Protein AF-A0A8S2X6H7-F1 (afdb_monomer_lite)

Foldseek 3Di:
DQVLLVCQLVVVDDLPDPVNVVVLVVLVVLVVPVVSNVVVLVPDDPSSNVSNVVSNVPDDD

Sequence (61 aa):
IKLFADAFAKSSIEVNSVVGQRMILILKHVQTIPSIFQTCMNVLTNEERQALANALNTSTP

Structure (mmCIF, N/CA/C/O backbone):
data_AF-A0A8S2X6H7-F1
#
_entry.id   AF-A0A8S2X6H7-F1
#
loop_
_atom_site.group_PDB
_atom_site.id
_atom_site.type_symbol
_atom_site.label_atom_id
_atom_site.label_alt_id
_atom_site.label_comp_id
_atom_site.label_asym_id
_atom_site.label_entity_id
_atom_site.label_seq_id
_atom_site.pdbx_PDB_ins_code
_atom_site.Cartn_x
_atom_site.Cartn_y
_atom_site.Cartn_z
_atom_site.occupancy
_atom_site.B_iso_or_equiv
_atom_site.auth_seq_id
_atom_site.auth_comp_id
_atom_site.auth_asym_id
_atom_site.auth_atom_id
_atom_site.pdbx_PDB_model_num
ATOM 1 N N . ILE A 1 1 ? -5.708 5.548 -4.299 1.00 88.00 1 ILE A N 1
ATOM 2 C CA . ILE A 1 1 ? -4.932 5.420 -3.037 1.00 88.00 1 ILE A CA 1
ATOM 3 C C . ILE A 1 1 ? -5.790 4.873 -1.897 1.00 88.00 1 ILE A C 1
ATOM 5 O O . ILE A 1 1 ? -5.462 3.793 -1.436 1.00 88.00 1 ILE A O 1
ATOM 9 N N . LYS A 1 2 ? -6.900 5.523 -1.505 1.00 92.38 2 LYS A N 1
ATOM 10 C CA . LYS A 1 2 ? -7.812 5.050 -0.436 1.00 92.38 2 LYS A CA 1
ATOM 11 C C . LYS A 1 2 ? -8.168 3.562 -0.514 1.00 92.38 2 LYS A C 1
ATOM 13 O O . LYS A 1 2 ? -7.929 2.841 0.439 1.00 92.38 2 LYS A O 1
ATOM 18 N N . LEU A 1 3 ? -8.641 3.099 -1.673 1.00 93.19 3 LEU A N 1
ATOM 19 C CA . LEU A 1 3 ? -8.968 1.685 -1.894 1.00 93.19 3 LEU A CA 1
ATOM 20 C C . LEU A 1 3 ? -7.786 0.741 -1.609 1.00 93.19 3 LEU A C 1
ATOM 22 O O . LEU A 1 3 ? -7.969 -0.318 -1.026 1.00 93.19 3 LEU A O 1
ATOM 26 N N . PHE A 1 4 ? -6.574 1.119 -2.021 1.00 93.69 4 PHE A N 1
ATOM 27 C CA . PHE A 1 4 ? -5.383 0.284 -1.834 1.00 93.69 4 PHE A CA 1
ATOM 28 C C . PHE A 1 4 ? -4.931 0.296 -0.374 1.00 93.69 4 PHE A C 1
ATOM 30 O O . PHE A 1 4 ? -4.604 -0.748 0.174 1.00 93.69 4 PHE A O 1
ATOM 37 N N . ALA A 1 5 ? -4.959 1.466 0.268 1.00 93.88 5 ALA A N 1
ATOM 38 C CA . ALA A 1 5 ? -4.619 1.608 1.676 1.00 93.88 5 ALA A CA 1
ATOM 39 C C . ALA A 1 5 ? -5.589 0.826 2.582 1.00 93.88 5 ALA A C 1
ATOM 41 O O . ALA A 1 5 ? -5.135 0.132 3.486 1.00 93.88 5 ALA A O 1
ATOM 42 N N . ASP A 1 6 ? -6.895 0.864 2.291 1.00 95.88 6 ASP A N 1
ATOM 43 C CA . ASP A 1 6 ? -7.915 0.062 2.984 1.00 95.88 6 ASP A CA 1
ATOM 44 C C . ASP A 1 6 ? -7.698 -1.444 2.768 1.00 95.88 6 ASP A C 1
ATOM 46 O O . ASP A 1 6 ? -7.729 -2.221 3.720 1.00 95.88 6 ASP A O 1
ATOM 50 N N . ALA A 1 7 ? -7.401 -1.863 1.532 1.00 94.31 7 ALA A N 1
ATOM 51 C CA . ALA A 1 7 ? -7.127 -3.266 1.221 1.00 94.31 7 ALA A CA 1
ATOM 52 C C . ALA A 1 7 ? -5.885 -3.805 1.952 1.00 94.31 7 ALA A C 1
ATOM 54 O O . ALA A 1 7 ? -5.915 -4.937 2.437 1.00 94.31 7 ALA A O 1
ATOM 55 N N . PHE A 1 8 ? -4.821 -3.003 2.075 1.00 94.31 8 PHE A N 1
ATOM 56 C CA . PHE A 1 8 ? -3.648 -3.367 2.873 1.00 94.31 8 PHE A CA 1
ATOM 57 C C . PHE A 1 8 ? -3.954 -3.367 4.375 1.00 94.31 8 PHE A C 1
ATOM 59 O O . PHE A 1 8 ? -3.559 -4.300 5.071 1.00 94.31 8 PHE A O 1
ATOM 66 N N . ALA A 1 9 ? -4.689 -2.369 4.876 1.00 95.00 9 ALA A N 1
ATOM 67 C CA . ALA A 1 9 ? -5.047 -2.267 6.292 1.00 95.00 9 ALA A CA 1
ATOM 68 C C . ALA A 1 9 ? -5.922 -3.438 6.765 1.00 95.00 9 ALA A C 1
ATOM 70 O O . ALA A 1 9 ? -5.747 -3.927 7.877 1.00 95.00 9 ALA A O 1
ATOM 71 N N . LYS A 1 10 ? -6.823 -3.925 5.905 1.00 94.81 10 LYS A N 1
ATOM 72 C CA . LYS A 1 10 ? -7.681 -5.090 6.175 1.00 94.81 10 LYS A CA 1
ATOM 73 C C . LYS A 1 10 ? -7.028 -6.430 5.840 1.00 94.81 10 LYS A C 1
ATOM 75 O O . LYS A 1 10 ? -7.673 -7.462 5.989 1.00 94.81 10 LYS A O 1
ATOM 80 N N . SER A 1 11 ? -5.787 -6.419 5.349 1.00 90.19 11 SER A N 1
ATOM 81 C CA . SER A 1 11 ? -5.091 -7.615 4.856 1.00 90.19 11 SER A CA 1
ATOM 82 C C . SER A 1 11 ? -5.864 -8.377 3.765 1.00 90.19 11 SER A C 1
ATOM 84 O O . SER A 1 11 ? -5.623 -9.558 3.541 1.00 90.19 11 SER A O 1
ATOM 86 N N . SER A 1 12 ? -6.763 -7.699 3.041 1.00 91.94 12 SER A N 1
ATOM 87 C CA . SER A 1 12 ? -7.486 -8.264 1.893 1.00 91.94 12 SER A CA 1
ATOM 88 C C . SER A 1 12 ? -6.560 -8.520 0.703 1.00 91.94 12 SER A C 1
ATOM 90 O O . SER A 1 12 ? -6.888 -9.300 -0.189 1.00 91.94 12 SER A O 1
ATOM 92 N N . ILE A 1 13 ? -5.420 -7.824 0.663 1.00 91.50 13 ILE A N 1
ATOM 93 C CA . ILE A 1 13 ? -4.353 -8.012 -0.315 1.00 91.50 13 ILE A CA 1
ATOM 94 C C . ILE A 1 13 ? -3.032 -8.075 0.440 1.00 91.50 13 ILE A C 1
ATOM 96 O O . ILE A 1 13 ? -2.660 -7.142 1.151 1.00 91.50 13 ILE A O 1
ATOM 100 N N . GLU A 1 14 ? -2.296 -9.163 0.245 1.00 92.31 14 GLU A N 1
ATOM 101 C CA . GLU A 1 14 ? -0.949 -9.292 0.786 1.00 92.31 14 GLU A CA 1
ATOM 102 C C . GLU A 1 14 ? 0.041 -8.457 -0.028 1.00 92.31 14 GLU A C 1
ATOM 104 O O . GLU A 1 14 ? 0.046 -8.501 -1.262 1.00 92.31 14 GLU A O 1
ATOM 109 N N . VAL A 1 15 ? 0.934 -7.749 0.664 1.00 91.31 15 VAL A N 1
ATOM 110 C CA . VAL A 1 15 ? 1.999 -6.920 0.069 1.00 91.31 15 VAL A CA 1
ATOM 111 C C . VAL A 1 15 ? 2.845 -7.712 -0.934 1.00 91.31 15 VAL A C 1
ATOM 113 O O . VAL A 1 15 ? 3.158 -7.216 -2.013 1.00 91.31 15 VAL A O 1
ATOM 116 N N . ASN A 1 16 ? 3.177 -8.962 -0.607 1.00 90.12 16 ASN A N 1
ATOM 11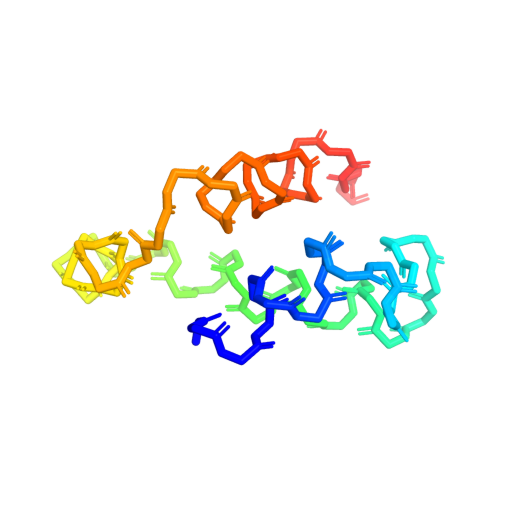7 C CA . ASN A 1 16 ? 4.056 -9.812 -1.416 1.00 90.12 16 ASN A CA 1
ATOM 118 C C . ASN A 1 16 ? 3.320 -10.595 -2.512 1.00 90.12 16 ASN A C 1
ATOM 120 O O . ASN A 1 16 ? 3.953 -11.293 -3.301 1.00 90.12 16 ASN A O 1
ATOM 124 N N . SER A 1 17 ? 1.994 -10.472 -2.596 1.00 93.38 17 SER A N 1
ATOM 125 C CA . SER A 1 17 ? 1.240 -11.053 -3.704 1.00 93.38 17 SER A CA 1
ATOM 126 C C . SER A 1 17 ? 1.527 -10.310 -5.013 1.00 93.38 17 SER A C 1
ATOM 128 O O . SER A 1 17 ? 1.851 -9.121 -5.019 1.00 93.38 17 SER A O 1
ATOM 130 N N . VAL A 1 18 ? 1.332 -10.981 -6.154 1.00 92.81 18 VAL A N 1
ATOM 131 C CA . VAL A 1 18 ? 1.473 -10.361 -7.487 1.00 92.81 18 VAL A CA 1
ATOM 132 C C . VAL A 1 18 ? 0.599 -9.108 -7.618 1.00 92.81 18 VAL A C 1
ATOM 134 O O . VAL A 1 18 ? 1.020 -8.101 -8.188 1.00 92.81 18 VAL A O 1
ATOM 137 N N . VAL A 1 19 ? -0.621 -9.155 -7.078 1.00 93.38 19 VAL A N 1
ATOM 138 C CA . VAL A 1 19 ? -1.556 -8.022 -7.094 1.00 93.38 19 VAL A CA 1
ATOM 139 C C . VAL A 1 19 ? -1.069 -6.902 -6.174 1.00 93.38 19 VAL A C 1
ATOM 141 O O . VAL A 1 19 ? -1.063 -5.744 -6.592 1.00 93.38 19 VAL A O 1
ATOM 144 N N . GLY A 1 20 ? -0.601 -7.236 -4.968 1.00 93.88 20 GLY A N 1
ATOM 145 C CA . GLY A 1 20 ? -0.036 -6.279 -4.015 1.00 93.88 20 GLY A CA 1
ATOM 146 C C . GLY A 1 20 ? 1.155 -5.517 -4.593 1.00 93.88 20 GLY A C 1
ATOM 147 O O . GLY A 1 20 ? 1.157 -4.288 -4.585 1.00 93.88 20 GLY A O 1
ATOM 148 N N . GLN A 1 21 ? 2.104 -6.220 -5.212 1.00 94.12 21 GLN A N 1
ATOM 149 C CA . GLN A 1 21 ? 3.264 -5.602 -5.864 1.00 94.12 21 GLN A CA 1
ATOM 150 C C . GLN A 1 21 ? 2.861 -4.674 -7.021 1.00 94.12 21 GLN A C 1
ATOM 152 O O . GLN A 1 21 ? 3.378 -3.562 -7.137 1.00 94.12 21 GLN A O 1
ATOM 157 N N . ARG A 1 22 ? 1.871 -5.062 -7.840 1.00 93.38 22 ARG A N 1
ATOM 158 C CA . ARG A 1 22 ? 1.323 -4.185 -8.895 1.00 93.38 22 ARG A CA 1
ATOM 159 C C . ARG A 1 22 ? 0.676 -2.925 -8.323 1.00 93.38 22 ARG A C 1
ATOM 161 O O . ARG A 1 22 ? 0.885 -1.838 -8.857 1.00 93.38 22 ARG A O 1
ATOM 168 N N . MET A 1 23 ? -0.083 -3.048 -7.235 1.00 93.81 23 MET A N 1
ATOM 169 C CA . MET A 1 23 ? -0.660 -1.892 -6.544 1.00 93.81 23 MET A CA 1
ATOM 170 C C . MET A 1 23 ? 0.424 -0.969 -5.990 1.00 93.81 23 MET A C 1
ATOM 172 O O . MET A 1 23 ? 0.317 0.248 -6.126 1.00 93.81 23 MET A O 1
ATOM 176 N N . ILE A 1 24 ? 1.484 -1.533 -5.412 1.00 93.88 24 ILE A N 1
ATOM 177 C CA . ILE A 1 24 ? 2.609 -0.767 -4.875 1.00 93.88 24 ILE A CA 1
ATOM 178 C C . ILE A 1 24 ? 3.351 -0.013 -5.983 1.00 93.88 24 ILE A C 1
ATOM 180 O O . ILE A 1 24 ? 3.673 1.157 -5.795 1.00 93.88 24 ILE A O 1
ATOM 184 N N . LEU A 1 25 ? 3.546 -0.608 -7.163 1.00 93.44 25 LEU A N 1
ATOM 185 C CA . LEU A 1 25 ? 4.122 0.096 -8.318 1.00 93.44 25 LEU A CA 1
ATOM 186 C C . LEU A 1 25 ? 3.287 1.315 -8.733 1.00 93.44 25 LEU A C 1
ATOM 188 O O . LEU A 1 25 ? 3.839 2.390 -8.972 1.00 93.44 25 LEU A O 1
ATOM 192 N N . ILE A 1 26 ? 1.957 1.184 -8.758 1.00 92.81 26 ILE A N 1
ATOM 193 C CA . ILE A 1 26 ? 1.056 2.313 -9.035 1.00 92.81 26 ILE A CA 1
ATOM 194 C C . ILE A 1 26 ? 1.215 3.393 -7.957 1.00 92.81 26 ILE A C 1
ATOM 196 O O . ILE A 1 26 ? 1.299 4.577 -8.276 1.00 92.81 26 ILE A O 1
ATOM 200 N N . LEU A 1 27 ? 1.289 3.002 -6.683 1.00 92.31 27 LEU A N 1
ATOM 201 C CA . LEU A 1 27 ? 1.476 3.935 -5.570 1.00 92.31 27 LEU A CA 1
ATOM 202 C C . LEU A 1 27 ? 2.815 4.679 -5.660 1.00 92.31 27 LEU A C 1
ATOM 204 O O . LEU A 1 27 ? 2.823 5.900 -5.507 1.00 92.31 27 LEU A O 1
ATOM 208 N N . LYS A 1 28 ? 3.909 3.980 -5.988 1.00 91.75 28 LYS A N 1
ATOM 209 C CA . LYS A 1 28 ? 5.230 4.577 -6.247 1.00 91.75 28 LYS A CA 1
ATOM 210 C C . LYS A 1 28 ? 5.181 5.573 -7.405 1.00 91.75 28 LYS A C 1
ATOM 212 O O . LYS A 1 28 ? 5.791 6.633 -7.325 1.00 91.75 28 LYS A O 1
ATOM 217 N N . HIS A 1 29 ? 4.409 5.288 -8.454 1.00 91.38 29 HIS A N 1
ATOM 218 C CA . HIS A 1 29 ? 4.212 6.246 -9.539 1.00 91.38 29 HIS A CA 1
ATOM 219 C C . HIS A 1 29 ? 3.456 7.496 -9.066 1.00 91.38 29 HIS A C 1
ATOM 221 O O . HIS A 1 29 ? 3.883 8.610 -9.352 1.00 91.38 29 HIS A O 1
ATOM 227 N N . VAL A 1 30 ? 2.389 7.349 -8.274 1.00 90.19 30 VAL A N 1
ATOM 228 C CA . VAL A 1 30 ? 1.656 8.508 -7.729 1.00 90.19 30 VAL A CA 1
ATOM 229 C C . VAL A 1 30 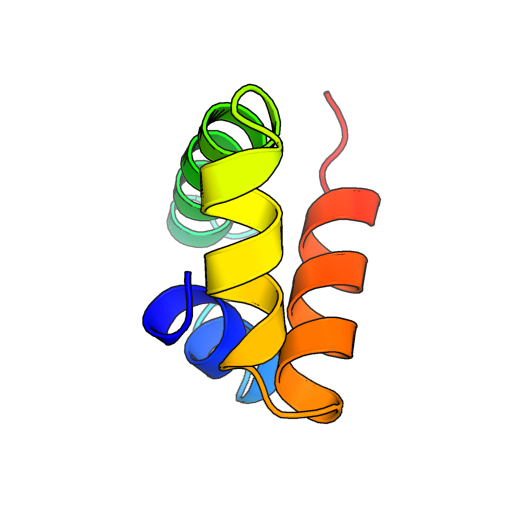? 2.524 9.344 -6.778 1.00 90.19 30 VAL A C 1
ATOM 231 O O . VAL A 1 30 ? 2.386 10.565 -6.762 1.00 90.19 30 VAL A O 1
ATOM 234 N N . GLN A 1 31 ? 3.465 8.734 -6.044 1.00 90.75 31 GLN A N 1
ATOM 235 C CA . GLN A 1 31 ? 4.439 9.461 -5.214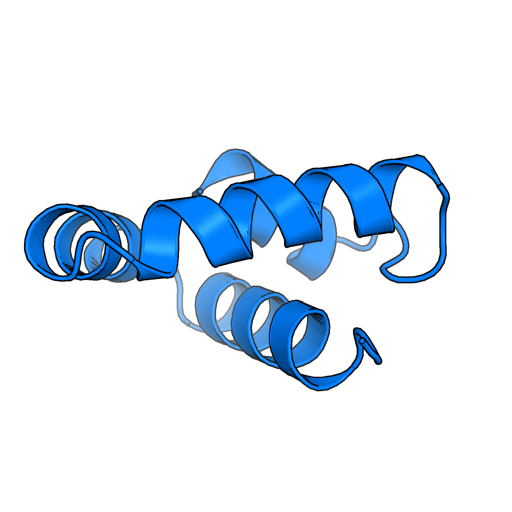 1.00 90.75 31 GLN A CA 1
ATOM 236 C C . GLN A 1 31 ? 5.315 10.437 -6.012 1.00 90.75 31 GLN A C 1
ATOM 238 O O . GLN A 1 31 ? 5.789 11.420 -5.446 1.00 90.75 31 GLN A O 1
ATOM 243 N N . THR A 1 32 ? 5.494 10.219 -7.320 1.00 93.75 32 THR A N 1
ATOM 244 C CA . THR A 1 32 ? 6.237 11.148 -8.191 1.00 93.75 32 THR A CA 1
ATOM 245 C C . THR A 1 32 ? 5.509 12.475 -8.430 1.00 93.75 32 THR A C 1
ATOM 247 O O . THR A 1 32 ? 6.112 13.412 -8.948 1.00 93.75 32 THR A O 1
ATOM 250 N N . ILE A 1 33 ? 4.238 12.586 -8.018 1.00 94.62 33 ILE A N 1
ATOM 251 C CA . ILE A 1 33 ? 3.432 13.809 -8.092 1.00 94.62 33 ILE A CA 1
ATOM 252 C C . ILE A 1 33 ? 3.060 14.245 -6.660 1.00 94.62 33 ILE A C 1
ATOM 254 O O . ILE A 1 33 ? 2.004 13.856 -6.148 1.00 94.62 33 ILE A O 1
ATOM 258 N N . PRO A 1 34 ? 3.895 15.067 -5.988 1.00 90.62 34 PRO A N 1
ATOM 259 C CA . PRO A 1 34 ? 3.765 15.339 -4.553 1.00 90.62 34 PRO A CA 1
ATOM 260 C C . PRO A 1 34 ? 2.421 15.942 -4.137 1.00 90.62 34 PRO A C 1
ATOM 262 O O . PRO A 1 34 ? 1.877 15.574 -3.099 1.00 90.62 34 PRO A O 1
ATOM 265 N N . SER A 1 35 ? 1.855 16.836 -4.953 1.00 94.44 35 SER A N 1
ATOM 266 C CA . SER A 1 35 ? 0.565 17.47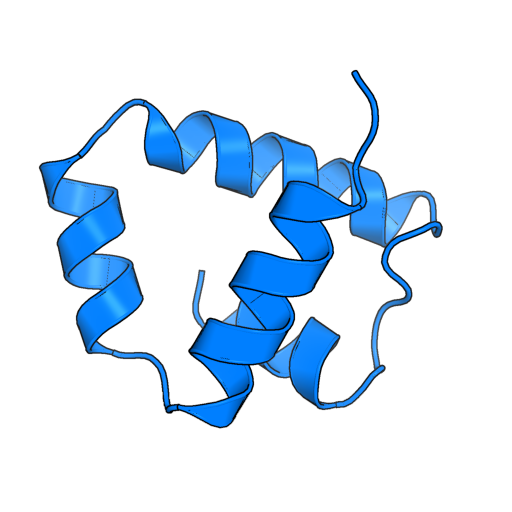7 -4.672 1.00 94.44 35 SER A CA 1
ATOM 267 C C . SER A 1 35 ? -0.579 16.461 -4.630 1.00 94.44 35 SER A C 1
ATOM 269 O O . SER A 1 35 ? -1.338 16.423 -3.664 1.00 94.44 35 SER A O 1
ATOM 271 N N . ILE A 1 36 ? -0.661 15.586 -5.637 1.00 90.69 36 ILE A N 1
ATOM 272 C CA . ILE A 1 36 ? -1.678 14.530 -5.718 1.00 90.69 36 ILE A CA 1
ATOM 273 C C . ILE A 1 36 ? -1.477 13.514 -4.596 1.00 90.69 36 ILE A C 1
ATOM 275 O O . ILE A 1 36 ? -2.450 13.101 -3.958 1.00 90.69 36 ILE A O 1
ATOM 279 N N . PHE A 1 37 ? -0.228 13.126 -4.334 1.00 92.12 37 PHE A N 1
ATOM 280 C CA . PHE A 1 37 ? 0.086 12.191 -3.263 1.00 92.12 37 PHE A CA 1
ATOM 281 C C . PHE A 1 37 ? -0.351 12.745 -1.903 1.00 92.12 37 PHE A C 1
ATOM 283 O O . PHE A 1 37 ? -1.077 12.064 -1.180 1.00 92.12 37 PHE A O 1
ATOM 290 N N . GLN A 1 38 ? -0.025 14.000 -1.588 1.00 92.19 38 GLN A N 1
ATOM 291 C CA . GLN A 1 38 ? -0.419 14.623 -0.325 1.00 92.19 38 GLN A CA 1
ATOM 292 C C . GLN A 1 38 ? -1.943 14.724 -0.178 1.00 92.19 38 GLN A C 1
ATOM 294 O O . GLN A 1 38 ? -2.481 14.363 0.870 1.00 92.19 38 GLN A O 1
ATOM 299 N N . THR A 1 39 ? -2.662 15.139 -1.228 1.00 93.69 39 THR A N 1
ATOM 300 C CA . THR A 1 39 ? -4.135 15.148 -1.224 1.00 93.69 39 THR A CA 1
ATOM 301 C C . THR A 1 39 ? -4.698 13.756 -0.942 1.00 93.69 39 THR A C 1
ATOM 303 O O . THR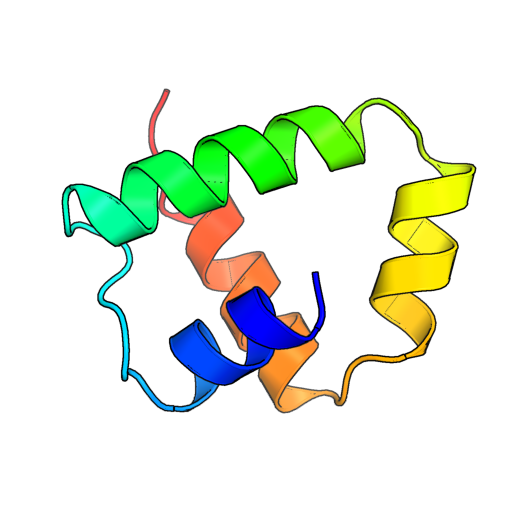 A 1 39 ? -5.622 13.608 -0.144 1.00 93.69 39 THR A O 1
ATOM 306 N N . CYS A 1 40 ? -4.114 12.720 -1.544 1.00 93.31 40 CYS A N 1
ATOM 307 C CA . CYS A 1 40 ? -4.523 11.341 -1.315 1.00 93.31 40 CYS A CA 1
ATOM 308 C C . CYS A 1 40 ? -4.218 10.842 0.102 1.00 93.31 40 CYS A C 1
ATOM 310 O O . CYS A 1 40 ? -4.979 10.028 0.611 1.00 93.31 40 CYS A O 1
ATOM 312 N N . MET A 1 41 ? -3.141 11.306 0.737 1.00 93.88 41 MET A N 1
ATOM 313 C CA . MET A 1 41 ? -2.784 10.931 2.111 1.00 93.88 41 MET A CA 1
ATOM 314 C C . MET A 1 41 ? -3.717 11.563 3.149 1.00 93.88 41 MET A C 1
ATOM 316 O O . MET A 1 41 ? -4.013 10.943 4.172 1.00 93.88 41 MET A O 1
ATOM 320 N N . ASN A 1 42 ? -4.223 12.768 2.873 1.00 94.19 42 ASN A N 1
ATOM 321 C CA . ASN A 1 42 ? -5.104 13.504 3.783 1.00 94.19 42 ASN A CA 1
ATOM 322 C C . ASN A 1 42 ? -6.484 12.846 3.958 1.00 94.19 42 ASN A C 1
ATOM 324 O O . ASN A 1 42 ? -7.123 13.044 4.986 1.00 94.19 42 ASN A O 1
ATOM 328 N N . VAL A 1 43 ? -6.944 12.057 2.980 1.00 94.50 43 VAL A N 1
ATOM 329 C CA . VAL A 1 43 ? -8.240 11.348 3.044 1.00 94.50 43 VAL A CA 1
ATOM 330 C C . VAL A 1 43 ? -8.149 9.963 3.701 1.00 94.50 43 VAL A C 1
ATOM 332 O 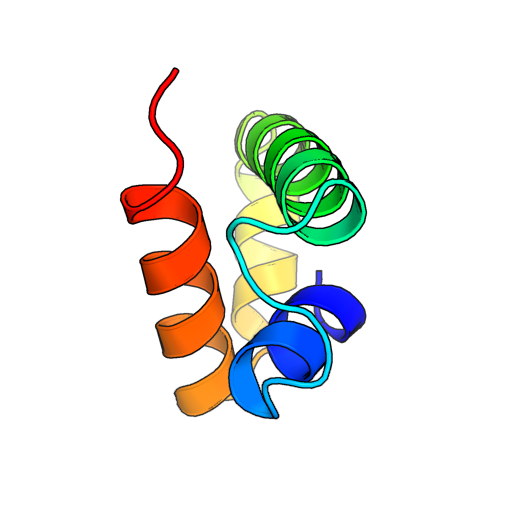O . VAL A 1 43 ? -9.151 9.250 3.801 1.00 94.50 43 VAL A O 1
ATOM 335 N N . LEU A 1 44 ? -6.948 9.554 4.118 1.00 95.19 44 LEU A N 1
ATOM 336 C CA . LEU A 1 44 ? -6.711 8.267 4.766 1.00 95.19 44 LEU A CA 1
ATOM 337 C C . LEU A 1 44 ? -6.862 8.368 6.283 1.00 95.19 44 LEU A C 1
ATOM 339 O O . LEU A 1 44 ? -6.423 9.346 6.907 1.00 95.19 44 LEU A O 1
ATOM 343 N N . THR A 1 45 ? -7.398 7.306 6.883 1.00 96.38 45 THR A N 1
ATOM 344 C CA . THR A 1 45 ? -7.319 7.106 8.333 1.00 96.38 45 THR A CA 1
ATOM 345 C C . THR A 1 45 ? -5.868 6.870 8.753 1.00 96.38 45 THR A C 1
ATOM 347 O O . THR A 1 45 ? -4.973 6.684 7.922 1.00 96.38 45 THR A O 1
ATOM 350 N N . ASN A 1 46 ? -5.613 6.892 10.061 1.00 95.19 46 ASN A N 1
ATOM 351 C CA . ASN A 1 46 ? -4.278 6.601 10.570 1.00 95.19 46 ASN A CA 1
ATOM 352 C C . ASN A 1 46 ? -3.868 5.148 10.274 1.00 95.19 46 ASN A C 1
ATOM 354 O O . ASN A 1 46 ? -2.727 4.940 9.863 1.00 95.19 46 ASN A O 1
ATOM 358 N N . GLU A 1 47 ? -4.777 4.168 10.392 1.00 95.31 47 GLU A N 1
ATOM 359 C CA . GLU A 1 47 ? -4.442 2.769 10.078 1.00 95.31 47 GLU A CA 1
ATOM 360 C C . GLU A 1 47 ? -4.109 2.579 8.597 1.00 95.31 47 GLU A C 1
ATOM 362 O O . GLU A 1 47 ? -3.126 1.928 8.255 1.00 95.31 47 GLU A O 1
ATOM 367 N N . GLU A 1 48 ? -4.880 3.197 7.706 1.00 95.88 48 GLU A N 1
ATOM 368 C CA . GLU A 1 48 ? -4.631 3.144 6.266 1.00 95.88 48 GLU A CA 1
ATOM 369 C C . GLU A 1 48 ? -3.302 3.796 5.887 1.00 95.88 48 GLU A C 1
ATOM 371 O O . GLU A 1 48 ? -2.559 3.257 5.065 1.00 95.88 48 GLU A O 1
ATOM 376 N N . ARG A 1 49 ? -2.969 4.940 6.502 1.00 95.12 49 ARG A N 1
ATOM 377 C CA . ARG A 1 49 ? -1.661 5.586 6.325 1.00 95.12 49 ARG A CA 1
ATOM 378 C C . ARG A 1 49 ? -0.525 4.669 6.761 1.00 95.12 49 ARG A C 1
ATOM 380 O O . ARG A 1 49 ? 0.457 4.543 6.031 1.00 95.12 49 ARG A O 1
ATOM 387 N N . GLN A 1 50 ? -0.673 4.023 7.915 1.00 94.56 50 GLN A N 1
ATOM 388 C CA . GLN A 1 50 ? 0.310 3.084 8.448 1.00 94.56 50 GLN A CA 1
ATOM 389 C C . GLN A 1 50 ? 0.490 1.880 7.512 1.00 94.56 50 GLN A C 1
ATOM 391 O O . GLN A 1 50 ? 1.615 1.544 7.148 1.00 94.56 50 GLN A O 1
ATOM 396 N N . ALA A 1 51 ? -0.610 1.261 7.079 1.00 93.75 51 ALA A N 1
ATOM 397 C CA . ALA A 1 51 ? -0.587 0.103 6.191 1.00 93.75 51 ALA A CA 1
ATOM 398 C C . ALA A 1 51 ? 0.049 0.437 4.835 1.00 93.75 51 ALA A C 1
ATOM 400 O O . ALA A 1 51 ? 0.881 -0.319 4.334 1.00 93.75 51 ALA A O 1
ATOM 401 N N . LEU A 1 52 ? -0.285 1.601 4.274 1.00 93.44 52 LEU A N 1
ATOM 402 C CA . LEU A 1 52 ? 0.296 2.088 3.028 1.00 93.44 52 LEU A CA 1
ATOM 403 C C . LEU A 1 52 ? 1.803 2.346 3.159 1.00 93.44 52 LEU A C 1
ATOM 405 O O . LEU A 1 52 ? 2.568 1.932 2.289 1.00 93.44 52 LEU A O 1
ATOM 409 N N . ALA A 1 53 ? 2.238 2.998 4.243 1.00 92.69 53 ALA A N 1
ATOM 410 C CA . ALA A 1 53 ? 3.654 3.240 4.514 1.00 92.69 53 ALA A CA 1
ATOM 411 C C . ALA A 1 53 ? 4.427 1.921 4.665 1.00 92.69 53 ALA A C 1
ATOM 413 O O . ALA A 1 53 ? 5.492 1.756 4.072 1.00 92.69 53 ALA A O 1
ATOM 414 N N . ASN A 1 54 ? 3.857 0.953 5.386 1.00 91.88 54 ASN A N 1
ATOM 415 C CA . ASN A 1 54 ? 4.444 -0.374 5.544 1.00 91.88 54 ASN A CA 1
ATOM 416 C C . ASN A 1 54 ? 4.591 -1.086 4.195 1.00 91.88 54 ASN A C 1
ATOM 418 O O . ASN A 1 54 ? 5.675 -1.585 3.902 1.00 91.88 54 ASN A O 1
ATOM 422 N N . ALA A 1 55 ? 3.547 -1.089 3.358 1.00 91.31 55 ALA A N 1
ATOM 423 C CA . ALA A 1 55 ? 3.571 -1.708 2.030 1.00 91.31 55 ALA A CA 1
ATOM 424 C C . ALA A 1 55 ? 4.625 -1.073 1.105 1.00 91.31 55 ALA A C 1
ATOM 426 O O . ALA A 1 55 ? 5.355 -1.774 0.405 1.00 91.31 55 ALA A O 1
ATOM 427 N N . LEU A 1 56 ? 4.753 0.257 1.132 1.00 90.12 56 LEU A N 1
ATOM 428 C CA . LEU A 1 56 ? 5.751 0.978 0.339 1.00 90.12 56 LEU A CA 1
ATOM 429 C C . LEU A 1 56 ? 7.185 0.671 0.799 1.00 90.12 56 LEU A C 1
ATOM 431 O O . LEU A 1 56 ? 8.050 0.450 -0.047 1.00 90.12 56 LEU A O 1
ATOM 435 N N . ASN A 1 57 ? 7.417 0.584 2.111 1.00 87.31 57 ASN A N 1
ATOM 436 C CA . ASN A 1 57 ? 8.735 0.309 2.695 1.00 87.31 57 ASN A CA 1
ATOM 437 C C . ASN A 1 57 ? 9.178 -1.158 2.565 1.00 87.31 57 ASN A C 1
ATOM 439 O O . ASN A 1 57 ? 10.373 -1.436 2.558 1.00 87.31 57 ASN A O 1
ATOM 443 N N . THR A 1 58 ? 8.234 -2.099 2.482 1.00 79.62 58 THR A N 1
ATOM 444 C CA . THR A 1 58 ? 8.522 -3.541 2.349 1.00 79.62 58 THR A CA 1
ATOM 445 C C . THR A 1 58 ? 8.716 -3.987 0.905 1.00 79.62 58 THR A C 1
ATOM 447 O O . THR A 1 58 ? 9.293 -5.045 0.668 1.00 79.62 58 THR A O 1
ATOM 450 N N . SER A 1 59 ? 8.288 -3.186 -0.072 1.00 62.47 59 SER A N 1
ATOM 451 C CA . SER A 1 59 ? 8.586 -3.455 -1.478 1.00 62.47 59 SER A CA 1
ATOM 452 C C . SER A 1 59 ? 10.050 -3.141 -1.810 1.00 62.47 59 SER A C 1
ATOM 454 O O . SER A 1 59 ? 10.422 -1.986 -2.042 1.00 62.47 59 SER A O 1
ATOM 456 N N . THR A 1 60 ? 10.890 -4.176 -1.851 1.00 51.78 60 THR A N 1
ATOM 457 C CA . THR A 1 60 ? 12.223 -4.098 -2.466 1.00 51.78 60 THR A CA 1
ATOM 458 C C . THR A 1 60 ? 12.125 -3.664 -3.940 1.00 51.78 60 THR A C 1
ATOM 460 O O . THR A 1 60 ? 11.071 -3.870 -4.548 1.00 51.78 60 THR A O 1
ATOM 463 N N . PRO A 1 61 ? 13.165 -3.007 -4.493 1.00 51.75 61 PRO A N 1
ATOM 464 C CA . PRO A 1 61 ? 13.212 -2.601 -5.900 1.00 51.75 61 PRO A CA 1
ATOM 465 C C . PRO A 1 61 ? 12.939 -3.748 -6.874 1.00 51.75 61 PRO A C 1
ATOM 467 O O . PRO A 1 61 ? 13.387 -4.881 -6.583 1.00 51.75 61 PRO A O 1
#

Secondary structure (DSSP, 8-state):
-HHHHHHHHTTSS-TTSHHHHHHHHHHHHHHTSHHHHHHHHHTS-HHHHHHHHHHHHH---

pLDDT: mean 90.92, std 8.54, range [51.75, 96.38]

Radius of gyration: 10.53 Å; chains: 1; bounding box: 22×28×20 Å

Organism: NCBI:txid392030